Protein AF-A0A255U491-F1 (afdb_monomer)

Foldseek 3Di:
DDDPDPVPPPPPPPPPPPVPPPDPPPDDPVRLVVLLCCCPPVVDDLVVSCVVVVHDSVVNVVVVVD

Nearest PDB structures (foldseek):
  5cm3-assembly1_B  TM=8.439E-01  e=2.262E-01  Escherichia coli
  5ckt-assembly1_D  TM=8.224E-01  e=2.421E-01  Escherichia coli
  5cm3-assembly1_A  TM=8.499E-01  e=2.968E-01  Escherichia coli
  7bbq-assembly1_A-2  TM=7.959E-01  e=2.113E-01  Escherichia coli K-12
  2h27-assembly2_D  TM=7.563E-01  e=4.167E-01  Escherichia coli K-12

Radius of gyration: 21.9 Å; Cα contacts (8 Å, |Δi|>4): 26; chains: 1; bounding box: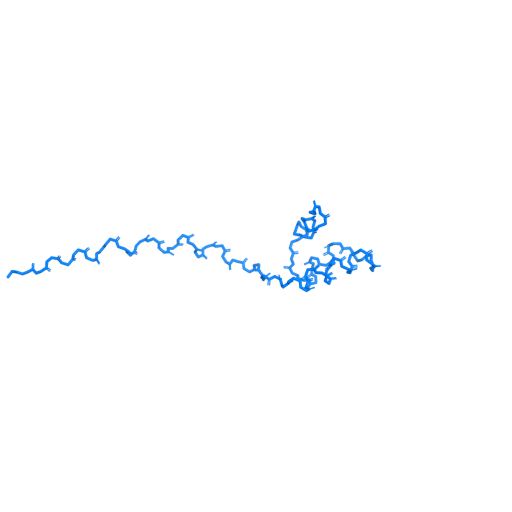 53×34×53 Å

Sequence (66 aa):
MGKENKNEVLKFQEPALQRKQSCIKRLSDDQKRMILHAHLVNGVSKAELARVFGIRRETIWRWIST

Structure (mmCIF, N/CA/C/O backbone):
data_AF-A0A255U491-F1
#
_entry.id   AF-A0A255U491-F1
#
loop_
_atom_site.group_PDB
_atom_site.id
_atom_site.type_symbol
_atom_site.label_atom_id
_atom_site.label_alt_id
_atom_site.label_comp_id
_atom_site.label_asym_id
_atom_site.label_entity_id
_atom_site.label_seq_id
_atom_site.pdbx_PDB_ins_code
_atom_site.Cartn_x
_atom_site.Cartn_y
_atom_site.Cartn_z
_atom_site.occupancy
_atom_site.B_iso_or_equiv
_atom_site.auth_seq_id
_atom_site.auth_comp_id
_atom_site.auth_asym_id
_atom_site.auth_atom_id
_atom_site.pdbx_PDB_model_num
ATOM 1 N N . MET A 1 1 ? -38.635 26.506 47.813 1.00 42.44 1 MET A N 1
ATOM 2 C CA . MET A 1 1 ? -38.937 25.716 46.598 1.00 42.44 1 MET A CA 1
ATOM 3 C C . MET A 1 1 ? -38.062 26.285 45.490 1.00 42.44 1 MET A C 1
ATOM 5 O O . MET A 1 1 ? -38.279 27.419 45.110 1.00 42.44 1 MET A O 1
ATOM 9 N N . GLY A 1 2 ? -36.920 25.731 45.095 1.00 46.47 2 GLY A N 1
ATOM 10 C CA .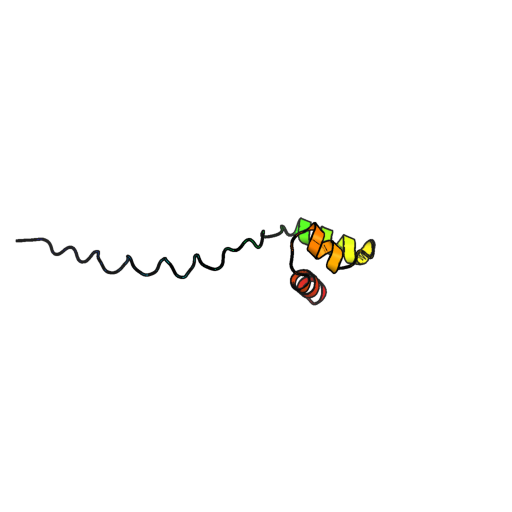 GLY A 1 2 ? -36.606 24.338 44.783 1.00 46.47 2 GLY A CA 1
ATOM 11 C C . GLY A 1 2 ? -36.211 24.323 43.301 1.00 46.47 2 GLY A C 1
ATOM 12 O O . GLY A 1 2 ? -37.028 23.976 42.467 1.00 46.47 2 GLY A O 1
ATOM 13 N N . LYS A 1 3 ? -35.025 24.866 42.980 1.00 49.47 3 LYS A N 1
ATOM 14 C CA . LYS A 1 3 ? -34.528 25.108 41.613 1.00 49.47 3 LYS A CA 1
ATOM 15 C C . LYS A 1 3 ? -34.386 23.778 40.865 1.00 49.47 3 LYS A C 1
ATOM 17 O O . LYS A 1 3 ? -33.496 22.994 41.183 1.00 49.47 3 LYS A O 1
ATOM 22 N N . GLU A 1 4 ? -35.250 23.540 39.884 1.00 51.34 4 GLU A N 1
ATOM 23 C CA . GLU A 1 4 ? -35.251 22.322 39.072 1.00 51.34 4 GLU A CA 1
ATOM 24 C C . GLU A 1 4 ? -34.102 22.360 38.060 1.00 51.34 4 GLU A C 1
ATOM 26 O O . GLU A 1 4 ? -34.157 22.959 36.985 1.00 51.34 4 GLU A O 1
ATOM 31 N N . ASN A 1 5 ? -33.015 21.729 38.482 1.00 51.12 5 ASN A N 1
ATOM 32 C CA . ASN A 1 5 ? -31.765 21.541 37.778 1.00 51.12 5 ASN A CA 1
ATOM 33 C C . ASN A 1 5 ? -31.956 20.479 36.679 1.00 51.12 5 ASN A C 1
ATOM 35 O O . ASN A 1 5 ? -31.673 19.307 36.884 1.00 51.12 5 ASN A O 1
ATOM 39 N N . LYS A 1 6 ? -32.456 20.862 35.497 1.00 49.00 6 LYS A N 1
ATOM 40 C CA . LYS A 1 6 ? -32.606 19.943 34.344 1.00 49.00 6 LYS A CA 1
ATOM 41 C C . LYS A 1 6 ? -31.281 19.712 33.594 1.00 49.00 6 LYS A C 1
ATOM 43 O O . LYS A 1 6 ? -31.260 19.580 32.373 1.00 49.00 6 LYS A O 1
ATOM 48 N N . ASN A 1 7 ? -30.164 19.663 34.323 1.00 51.16 7 ASN A N 1
ATOM 49 C CA . ASN A 1 7 ? -28.825 19.352 33.813 1.00 51.16 7 ASN A CA 1
ATOM 50 C C . ASN A 1 7 ? -28.567 17.830 33.860 1.00 51.16 7 ASN A C 1
ATOM 52 O O . ASN A 1 7 ? -27.557 17.377 34.382 1.00 51.16 7 ASN A O 1
ATOM 56 N N . GLU A 1 8 ? -29.506 17.015 33.374 1.00 50.41 8 GLU A N 1
ATOM 57 C CA . GLU A 1 8 ? -29.414 15.547 33.512 1.00 50.41 8 GLU A CA 1
ATOM 58 C C . GLU A 1 8 ? -29.614 14.776 32.198 1.00 50.41 8 GLU A C 1
ATOM 60 O O . GLU A 1 8 ? -29.656 13.551 32.196 1.00 50.41 8 GLU A O 1
ATOM 65 N N . VAL A 1 9 ? -29.645 15.461 31.047 1.00 49.41 9 VAL A N 1
ATOM 66 C CA . VAL A 1 9 ? -29.816 14.823 29.721 1.00 49.41 9 VAL A CA 1
AT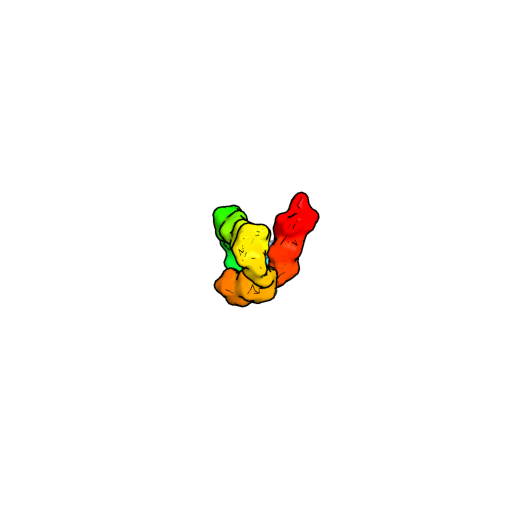OM 67 C C . VAL A 1 9 ? -28.593 15.028 28.816 1.00 49.41 9 VAL A C 1
ATOM 69 O O . VAL A 1 9 ? -28.706 15.164 27.605 1.00 49.41 9 VAL A O 1
ATOM 72 N N . LEU A 1 10 ? -27.387 15.064 29.387 1.00 49.03 10 LEU A N 1
ATOM 73 C CA . LEU A 1 10 ? -26.140 15.123 28.601 1.00 49.03 10 LEU A CA 1
ATOM 74 C C . LEU A 1 10 ? -25.123 14.028 28.951 1.00 49.03 10 LEU A C 1
ATOM 76 O O . LEU A 1 10 ? -24.045 13.997 28.373 1.00 49.03 10 LEU A O 1
ATOM 80 N N . LYS A 1 11 ? -25.453 13.087 29.846 1.00 50.25 11 LYS A N 1
ATOM 81 C CA . LYS A 1 11 ? -24.477 12.107 30.365 1.00 50.25 11 LYS A CA 1
ATOM 82 C C . LYS A 1 11 ? -24.497 10.716 29.720 1.00 50.25 11 LYS A C 1
ATOM 84 O O . LYS A 1 11 ? -23.888 9.800 30.258 1.00 50.25 11 LYS A O 1
ATOM 89 N N . PHE A 1 12 ? -25.145 10.532 28.568 1.00 49.22 12 PHE A N 1
ATOM 90 C CA . PHE A 1 12 ? -25.272 9.194 27.957 1.00 49.22 12 PHE A CA 1
ATOM 91 C C . PHE A 1 12 ? -24.822 9.064 26.493 1.00 49.22 12 PHE A C 1
ATOM 93 O O . PHE A 1 12 ? -25.029 8.012 25.894 1.00 49.22 12 PHE A O 1
ATOM 100 N N . GLN A 1 13 ? -24.142 10.060 25.914 1.00 48.84 13 GLN A N 1
ATOM 101 C CA . GLN A 1 13 ? -23.634 9.971 24.529 1.00 48.84 13 GLN A CA 1
ATOM 102 C C . GLN A 1 13 ? -22.136 9.657 24.391 1.00 48.84 13 GLN A C 1
ATOM 104 O O . GLN A 1 13 ? -21.608 9.693 23.284 1.00 48.84 13 GLN A O 1
ATOM 109 N N . GLU A 1 14 ? -21.435 9.290 25.464 1.00 50.62 14 GLU A N 1
ATOM 110 C CA . GLU A 1 14 ? -19.973 9.121 25.402 1.00 50.62 14 GLU A CA 1
ATOM 111 C C . GLU A 1 14 ? -19.395 7.690 25.275 1.00 50.62 14 GLU A C 1
ATOM 113 O O . GLU A 1 14 ? -18.210 7.592 24.950 1.00 50.62 14 GLU A O 1
ATOM 118 N N . PRO A 1 15 ? -20.117 6.551 25.390 1.00 45.00 15 PRO A N 1
ATOM 119 C CA . PRO A 1 15 ? -19.435 5.255 25.275 1.00 45.00 15 PRO A CA 1
ATOM 120 C C . PRO A 1 15 ? -19.302 4.713 23.837 1.00 45.00 15 PRO A C 1
ATOM 122 O O . PRO A 1 15 ? -18.576 3.738 23.625 1.00 45.00 15 PRO A O 1
ATOM 125 N N . ALA A 1 16 ? -19.959 5.303 22.830 1.00 46.97 16 ALA A N 1
ATOM 126 C CA . ALA A 1 16 ? -19.975 4.74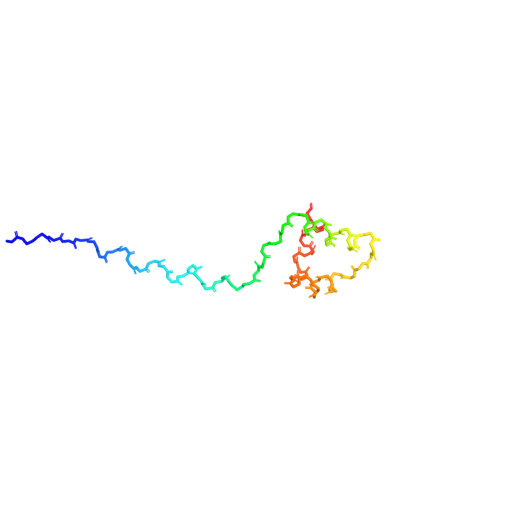1 21.470 1.00 46.97 16 ALA A CA 1
ATOM 127 C C . ALA A 1 16 ? -18.763 5.134 20.600 1.00 46.97 16 ALA A C 1
ATOM 129 O O . ALA A 1 16 ? -18.444 4.428 19.643 1.00 46.97 16 ALA A O 1
ATOM 130 N N . LEU A 1 17 ? -18.043 6.211 20.935 1.00 48.97 17 LEU A N 1
ATOM 131 C CA . LEU A 1 17 ? -16.902 6.683 20.134 1.00 48.97 17 LEU A CA 1
ATOM 132 C C . LEU A 1 17 ? -15.549 6.091 20.561 1.00 48.97 17 LEU A C 1
ATOM 134 O O . LEU A 1 17 ? -14.583 6.172 19.804 1.00 48.97 17 LEU A O 1
ATOM 138 N N . GLN A 1 18 ? -15.462 5.438 21.724 1.00 47.94 18 GLN A N 1
ATOM 139 C CA . GLN A 1 18 ? -14.185 4.912 22.234 1.00 47.94 18 GLN A CA 1
ATOM 140 C C . GLN A 1 18 ? -13.878 3.465 21.811 1.00 47.94 18 GLN A C 1
ATOM 142 O O . GLN A 1 18 ? -12.757 2.992 21.982 1.00 47.94 18 GLN A O 1
ATOM 147 N N . ARG A 1 19 ? -14.820 2.747 21.184 1.00 47.38 19 ARG A N 1
ATOM 148 C CA . ARG A 1 19 ? -14.674 1.306 20.888 1.00 47.38 19 ARG A CA 1
ATOM 149 C C . ARG A 1 19 ? -13.993 0.940 19.561 1.00 47.38 19 ARG A C 1
ATOM 151 O O . ARG A 1 19 ? -14.047 -0.219 19.159 1.00 47.38 19 ARG A O 1
ATOM 158 N N . LYS A 1 20 ? -13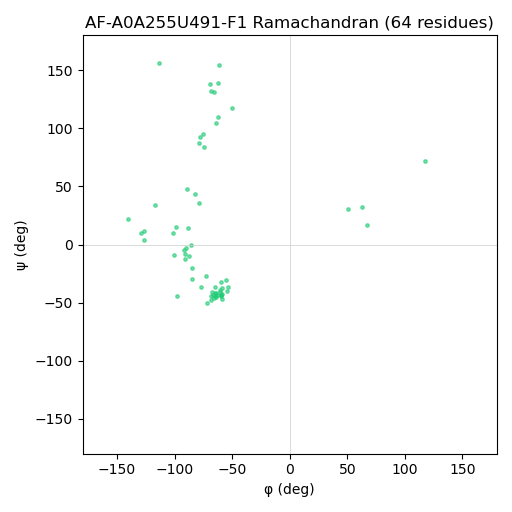.317 1.882 18.887 1.00 44.84 20 LYS A N 1
ATOM 159 C CA . LYS A 1 20 ? -12.451 1.587 17.720 1.00 44.84 20 LYS A CA 1
ATOM 160 C C . LYS A 1 20 ? -11.148 2.397 17.659 1.00 44.84 20 LYS A C 1
ATOM 162 O O . LYS A 1 20 ? -10.529 2.460 16.603 1.00 44.84 20 LYS A O 1
ATOM 167 N N . GLN A 1 21 ? -10.652 2.938 18.774 1.00 45.09 21 GLN A N 1
ATOM 168 C CA . GLN A 1 21 ? -9.239 3.354 18.863 1.00 45.09 21 GLN A CA 1
ATOM 169 C C . GLN A 1 21 ? -8.330 2.156 19.186 1.00 45.09 21 GLN A C 1
ATOM 171 O O . GLN A 1 21 ? -7.420 2.218 20.002 1.00 45.09 21 GLN A O 1
ATOM 176 N N . SER A 1 22 ? -8.568 1.027 18.521 1.00 45.47 22 SER A N 1
ATOM 177 C CA . SER A 1 22 ? -7.610 -0.071 18.477 1.00 45.47 22 SER A CA 1
ATOM 178 C C . SER A 1 22 ? -6.540 0.304 17.443 1.00 45.47 22 SER A C 1
ATOM 180 O O . SER A 1 22 ? -6.672 0.063 16.246 1.00 45.47 22 SER A O 1
ATOM 182 N N . CYS A 1 23 ? -5.526 1.018 17.937 1.00 49.34 23 CYS A N 1
ATOM 183 C CA . CYS A 1 23 ? -4.118 0.962 17.525 1.00 49.34 23 CYS A CA 1
ATOM 184 C C . CYS A 1 23 ? -3.728 1.082 16.034 1.00 49.34 23 CYS A C 1
ATOM 186 O O . CYS A 1 23 ? -2.654 0.619 15.652 1.00 49.34 23 CYS A O 1
ATOM 188 N N . ILE A 1 24 ? -4.477 1.803 15.193 1.00 55.59 24 ILE A N 1
ATOM 189 C CA . ILE A 1 24 ? -3.899 2.313 13.937 1.00 55.59 24 ILE A CA 1
ATOM 190 C C . ILE A 1 24 ? -3.058 3.544 14.291 1.00 55.59 24 ILE A C 1
ATOM 192 O O . ILE A 1 24 ? -3.584 4.656 14.369 1.00 55.59 24 ILE A O 1
ATOM 196 N N . LYS A 1 25 ? -1.751 3.358 14.534 1.00 63.44 25 LYS A N 1
ATOM 197 C CA . LYS A 1 25 ? -0.799 4.481 14.568 1.00 63.44 25 LYS A CA 1
ATOM 198 C C . LYS A 1 25 ? -1.015 5.296 13.290 1.00 63.44 25 LYS A C 1
ATOM 200 O O . LYS A 1 25 ? -0.859 4.771 12.187 1.00 63.44 25 LYS A O 1
ATOM 205 N N . ARG A 1 26 ? -1.423 6.563 13.425 1.00 69.69 26 ARG A N 1
ATOM 206 C CA . ARG A 1 26 ? -1.471 7.489 12.288 1.00 69.69 26 ARG A CA 1
ATOM 207 C C . ARG A 1 26 ? -0.037 7.681 11.812 1.00 69.69 26 ARG A C 1
ATOM 209 O O . ARG A 1 26 ? 0.741 8.350 12.479 1.00 69.69 26 ARG A O 1
ATOM 216 N N . LEU A 1 27 ? 0.305 7.046 10.696 1.00 76.69 27 LEU A N 1
ATOM 217 C CA . LEU A 1 27 ? 1.597 7.239 10.054 1.00 76.69 27 LEU A CA 1
ATOM 218 C C . LEU A 1 27 ? 1.676 8.654 9.489 1.00 76.69 27 LEU A C 1
ATOM 220 O O . LEU A 1 27 ? 0.755 9.098 8.789 1.00 76.69 27 LEU A O 1
ATOM 224 N N . SER A 1 28 ? 2.785 9.325 9.780 1.00 84.75 28 SER A N 1
ATOM 225 C CA . SER A 1 28 ? 3.121 10.618 9.189 1.00 84.75 28 SER A CA 1
ATOM 226 C C . SER A 1 28 ? 3.264 10.485 7.674 1.00 84.75 28 SER A C 1
ATOM 228 O O . SER A 1 28 ? 3.588 9.413 7.166 1.00 84.75 28 SER A O 1
ATOM 230 N N . ASP A 1 29 ? 3.045 11.578 6.945 1.00 84.88 29 ASP A N 1
ATOM 231 C CA . ASP A 1 29 ? 3.182 11.599 5.484 1.00 84.88 29 ASP A CA 1
ATOM 232 C C . ASP A 1 29 ? 4.563 11.107 5.015 1.00 84.88 29 ASP A C 1
ATOM 234 O O . ASP A 1 29 ? 4.668 10.292 4.101 1.00 84.88 29 ASP A O 1
ATOM 238 N N . ASP A 1 30 ? 5.607 11.507 5.739 1.00 86.69 30 ASP A N 1
ATOM 239 C CA . ASP A 1 30 ? 6.982 11.075 5.499 1.00 86.69 30 ASP A CA 1
ATOM 240 C C . ASP A 1 30 ? 7.147 9.547 5.610 1.00 86.69 30 ASP A C 1
ATOM 242 O O . ASP A 1 30 ? 7.698 8.900 4.723 1.00 86.69 30 ASP A O 1
ATOM 246 N N . GLN A 1 31 ? 6.531 8.929 6.625 1.00 86.31 31 GLN A N 1
ATOM 247 C CA . GLN A 1 31 ? 6.546 7.472 6.788 1.00 86.31 31 GLN A CA 1
ATOM 248 C C . GLN A 1 31 ? 5.811 6.764 5.647 1.00 86.31 31 GLN A C 1
ATOM 250 O O . GLN A 1 31 ? 6.247 5.704 5.200 1.00 86.31 31 GLN A O 1
ATOM 255 N N . LYS A 1 32 ? 4.711 7.338 5.144 1.00 87.62 32 LYS A N 1
ATOM 256 C CA . LYS A 1 32 ? 4.011 6.783 3.974 1.00 87.62 32 LYS A CA 1
ATOM 257 C C . LYS A 1 32 ? 4.905 6.833 2.740 1.00 87.62 32 LYS A C 1
ATOM 259 O O . LYS A 1 32 ? 5.015 5.827 2.041 1.00 87.62 32 LYS A O 1
ATOM 264 N N . ARG A 1 33 ? 5.579 7.965 2.508 1.00 88.94 33 ARG A N 1
ATOM 265 C CA . ARG A 1 33 ? 6.547 8.122 1.414 1.00 88.94 33 ARG A CA 1
ATOM 266 C C . ARG A 1 33 ? 7.700 7.132 1.531 1.00 88.94 33 ARG A C 1
ATOM 268 O O . ARG A 1 33 ? 8.018 6.485 0.539 1.00 88.94 33 ARG A O 1
ATOM 275 N N . MET A 1 34 ? 8.250 6.926 2.727 1.00 90.06 34 MET A N 1
ATOM 276 C CA . MET A 1 34 ? 9.276 5.903 2.960 1.00 90.06 34 MET A CA 1
ATOM 277 C C . MET A 1 34 ? 8.787 4.495 2.605 1.00 90.06 34 MET A C 1
ATOM 279 O O . MET A 1 34 ? 9.489 3.762 1.913 1.00 90.06 34 MET A O 1
ATOM 283 N N . ILE A 1 35 ? 7.581 4.113 3.040 1.00 89.12 35 ILE A N 1
ATOM 284 C CA . ILE A 1 35 ? 7.000 2.790 2.753 1.00 89.12 35 ILE A CA 1
ATOM 285 C C . ILE A 1 35 ? 6.779 2.607 1.245 1.00 89.12 35 ILE A C 1
ATOM 287 O O . ILE A 1 35 ? 7.097 1.552 0.694 1.00 89.12 35 ILE A O 1
ATOM 291 N N . LEU A 1 36 ? 6.263 3.634 0.567 1.00 88.31 36 LEU A N 1
ATOM 292 C CA . LEU A 1 36 ? 6.064 3.615 -0.882 1.00 88.31 36 LEU A CA 1
ATOM 293 C C . LEU A 1 36 ? 7.395 3.533 -1.633 1.00 88.31 36 LEU A C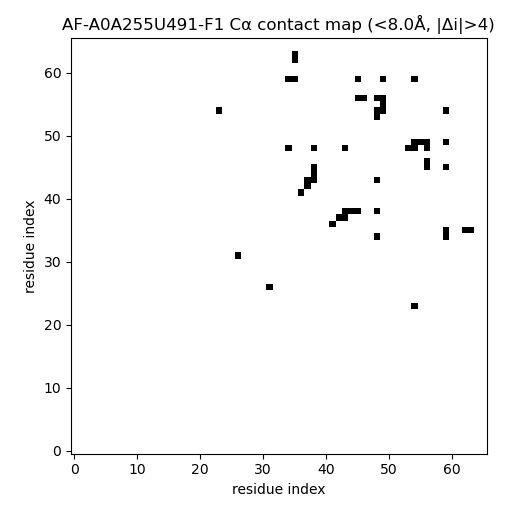 1
ATOM 295 O O . LEU A 1 36 ? 7.527 2.709 -2.531 1.00 88.31 36 LEU A O 1
ATOM 299 N N . HIS A 1 37 ? 8.397 4.313 -1.231 1.00 90.75 37 HIS A N 1
ATOM 300 C CA . HIS A 1 37 ? 9.734 4.281 -1.820 1.00 90.75 37 HIS A CA 1
ATOM 301 C C . HIS A 1 37 ? 10.421 2.925 -1.597 1.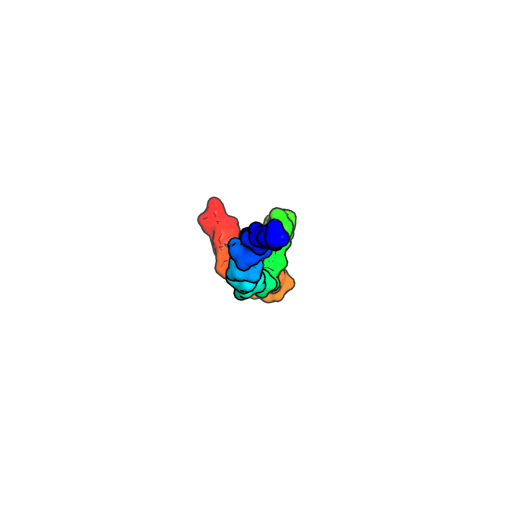00 90.75 37 HIS A C 1
ATOM 303 O O . HIS A 1 37 ? 11.017 2.363 -2.513 1.00 90.75 37 HIS A O 1
ATOM 309 N N . ALA A 1 38 ? 10.294 2.335 -0.406 1.00 89.62 38 ALA A N 1
ATOM 310 C CA . ALA A 1 38 ? 10.793 0.990 -0.129 1.00 89.62 38 ALA A CA 1
ATOM 311 C C . ALA A 1 38 ? 10.135 -0.062 -1.039 1.00 89.62 38 ALA A C 1
ATOM 313 O O . ALA A 1 38 ? 10.809 -0.958 -1.542 1.00 89.62 38 ALA A O 1
ATOM 314 N N . HIS A 1 39 ? 8.835 0.065 -1.306 1.00 90.19 39 HIS A N 1
ATOM 315 C CA . HIS A 1 39 ? 8.153 -0.848 -2.216 1.00 90.19 39 HIS A CA 1
ATOM 316 C C . HIS A 1 39 ? 8.549 -0.636 -3.685 1.00 90.19 39 HIS A C 1
ATOM 318 O O . HIS A 1 39 ? 8.878 -1.601 -4.369 1.00 90.19 39 HIS A O 1
ATOM 324 N N . LEU A 1 40 ? 8.504 0.610 -4.164 1.00 86.62 40 LEU A N 1
ATOM 325 C CA . LEU A 1 40 ? 8.674 0.955 -5.579 1.00 86.62 40 LEU A CA 1
ATOM 326 C C . LEU A 1 40 ? 10.137 0.917 -6.030 1.00 86.62 40 LEU A C 1
ATOM 328 O O . LEU A 1 40 ? 10.408 0.512 -7.154 1.00 86.62 40 LEU A O 1
ATOM 332 N N . VAL A 1 41 ? 11.071 1.324 -5.167 1.00 89.19 41 VAL A N 1
ATOM 333 C CA . VAL A 1 41 ? 12.497 1.442 -5.516 1.00 89.19 41 VAL A CA 1
ATOM 334 C C . VAL A 1 41 ? 13.289 0.223 -5.066 1.00 89.19 41 VAL A C 1
ATOM 336 O O . VAL A 1 41 ? 14.091 -0.303 -5.827 1.00 89.19 41 VAL A O 1
ATOM 339 N N . ASN A 1 42 ? 13.056 -0.258 -3.841 1.00 87.44 42 ASN A N 1
ATOM 340 C CA . ASN A 1 42 ? 13.809 -1.391 -3.289 1.00 87.44 42 ASN A CA 1
ATOM 341 C C . ASN A 1 42 ? 13.132 -2.744 -3.571 1.00 87.44 42 ASN A C 1
ATOM 343 O O . ASN A 1 42 ? 13.674 -3.786 -3.212 1.00 87.44 42 ASN A O 1
ATOM 347 N N . GLY A 1 43 ? 11.933 -2.750 -4.167 1.00 87.62 43 GLY A N 1
ATOM 348 C CA . GLY A 1 43 ? 11.195 -3.978 -4.469 1.00 87.62 43 GLY A CA 1
ATOM 349 C C . GLY A 1 43 ? 10.702 -4.732 -3.229 1.00 87.62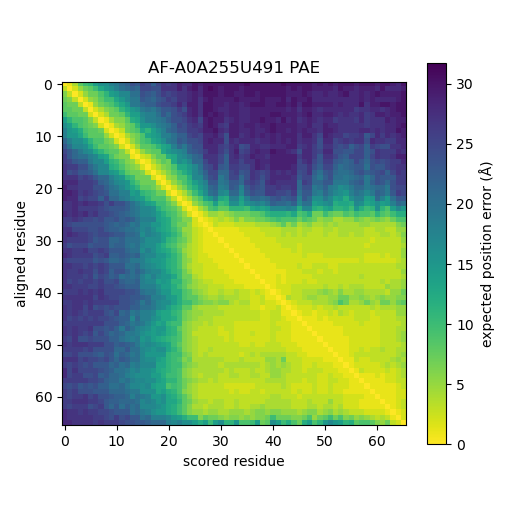 43 GLY A C 1
ATOM 350 O O . GLY A 1 43 ? 10.351 -5.909 -3.320 1.00 87.62 43 GLY A O 1
ATOM 351 N N . VAL A 1 44 ? 10.666 -4.089 -2.055 1.00 89.25 44 VAL A N 1
ATOM 352 C CA . VAL A 1 44 ? 10.257 -4.757 -0.813 1.00 89.25 44 VAL A CA 1
ATOM 353 C C . VAL A 1 44 ? 8.788 -5.154 -0.906 1.00 89.25 44 VAL A C 1
ATOM 355 O O . VAL A 1 44 ? 7.922 -4.346 -1.242 1.00 89.25 44 VAL A O 1
ATOM 358 N N . SER A 1 45 ? 8.471 -6.401 -0.568 1.00 88.81 45 SER A N 1
ATOM 359 C CA . SER A 1 45 ? 7.093 -6.889 -0.603 1.00 88.81 45 SER A CA 1
ATOM 360 C C . SER A 1 45 ? 6.183 -6.125 0.360 1.00 88.81 45 SER A C 1
ATOM 362 O O . SER A 1 45 ? 6.516 -5.899 1.524 1.00 88.81 45 SER A O 1
ATOM 364 N N . LYS A 1 46 ? 4.959 -5.814 -0.089 1.00 86.56 46 LYS A N 1
ATOM 365 C CA . LYS A 1 46 ? 3.942 -5.126 0.731 1.00 86.56 46 LYS A CA 1
ATOM 366 C C . LYS A 1 46 ? 3.646 -5.867 2.045 1.00 86.56 46 LYS A C 1
ATOM 368 O O . LYS A 1 46 ? 3.282 -5.235 3.027 1.00 86.56 46 LYS A O 1
ATOM 373 N N . ALA A 1 47 ? 3.776 -7.198 2.055 1.00 88.06 47 ALA A N 1
ATOM 374 C CA . ALA A 1 47 ? 3.590 -8.029 3.246 1.00 88.06 47 ALA A CA 1
ATOM 375 C C . ALA A 1 47 ? 4.679 -7.795 4.305 1.00 88.06 47 ALA A C 1
ATOM 377 O O . ALA A 1 47 ? 4.361 -7.687 5.486 1.00 88.06 47 ALA A O 1
ATOM 378 N N . GLU A 1 48 ? 5.938 -7.650 3.885 1.00 88.69 48 GLU A N 1
ATOM 379 C CA . GLU A 1 48 ? 7.036 -7.335 4.801 1.00 88.69 48 GLU A CA 1
ATOM 380 C C . GLU A 1 48 ? 6.879 -5.913 5.346 1.00 88.69 48 GLU A C 1
ATOM 382 O O . GLU A 1 48 ? 6.934 -5.706 6.551 1.00 88.69 48 GLU A O 1
ATOM 387 N N . LEU A 1 49 ? 6.553 -4.937 4.491 1.00 87.81 49 LEU A N 1
ATOM 388 C CA . LEU A 1 49 ? 6.290 -3.561 4.933 1.00 87.81 49 LEU A CA 1
ATOM 389 C C . LEU A 1 49 ? 5.115 -3.487 5.918 1.00 87.81 49 LEU A C 1
ATOM 391 O O . LEU A 1 49 ? 5.189 -2.790 6.926 1.00 87.81 49 LEU A O 1
ATOM 395 N N . ALA A 1 50 ? 4.046 -4.244 5.669 1.00 87.81 50 ALA A N 1
ATOM 396 C CA . ALA A 1 50 ? 2.924 -4.366 6.592 1.00 87.81 50 ALA A CA 1
ATOM 397 C C . ALA A 1 50 ? 3.361 -4.908 7.964 1.00 87.81 50 ALA A C 1
ATOM 399 O O . ALA A 1 50 ? 2.943 -4.375 8.994 1.00 87.81 50 ALA A O 1
ATOM 400 N N . ARG A 1 51 ? 4.236 -5.921 7.981 1.00 87.31 51 ARG A N 1
ATOM 401 C CA . ARG A 1 51 ? 4.771 -6.518 9.211 1.00 87.31 51 ARG A CA 1
ATOM 402 C C . ARG A 1 51 ? 5.704 -5.565 9.961 1.00 87.31 51 ARG A C 1
ATOM 404 O O . ARG A 1 51 ? 5.526 -5.378 11.159 1.00 87.31 51 ARG A O 1
ATOM 411 N N . VAL A 1 52 ? 6.645 -4.937 9.258 1.00 86.50 52 VAL A N 1
ATOM 412 C CA . VAL A 1 52 ? 7.654 -4.025 9.826 1.00 86.50 52 VAL A CA 1
ATOM 413 C C . VAL A 1 52 ? 7.013 -2.760 10.395 1.00 86.50 52 VAL A C 1
ATOM 415 O O . VAL A 1 52 ? 7.327 -2.351 11.509 1.00 86.50 52 VAL A O 1
ATOM 418 N N . PHE A 1 53 ? 6.089 -2.146 9.654 1.00 82.44 53 PHE A N 1
ATOM 419 C CA . PHE A 1 53 ? 5.445 -0.894 10.064 1.00 82.44 53 PHE A CA 1
ATOM 420 C C . PHE A 1 53 ? 4.162 -1.108 10.879 1.00 82.44 53 PHE A C 1
ATOM 422 O O . PHE A 1 53 ? 3.550 -0.137 11.325 1.00 82.44 53 PHE A O 1
ATOM 429 N N . GLY A 1 54 ? 3.742 -2.362 11.081 1.00 84.38 54 GLY A N 1
ATOM 430 C CA . GLY A 1 54 ? 2.532 -2.699 11.832 1.00 84.38 54 GLY A CA 1
ATOM 431 C C . GLY A 1 54 ? 1.254 -2.160 11.187 1.00 84.38 54 GLY A C 1
ATOM 432 O O . GLY A 1 54 ? 0.313 -1.785 11.887 1.00 84.38 54 GLY A O 1
ATOM 433 N N . ILE A 1 55 ? 1.218 -2.082 9.855 1.00 85.44 55 ILE A N 1
ATOM 434 C CA . ILE A 1 55 ? 0.063 -1.585 9.102 1.00 85.44 55 ILE A CA 1
ATOM 435 C C . ILE A 1 55 ? -0.578 -2.676 8.267 1.00 85.44 55 ILE A C 1
ATOM 437 O O . ILE A 1 55 ? 0.048 -3.651 7.870 1.00 85.44 55 ILE A O 1
ATOM 441 N N . ARG A 1 56 ? -1.858 -2.496 7.946 1.00 83.81 56 ARG A N 1
ATOM 442 C CA . ARG A 1 56 ? -2.557 -3.425 7.060 1.00 83.81 56 ARG A CA 1
ATOM 443 C C . ARG A 1 56 ? -2.014 -3.303 5.641 1.00 83.81 56 ARG A C 1
ATOM 445 O O . ARG A 1 56 ? -1.862 -2.200 5.117 1.00 83.81 56 ARG A 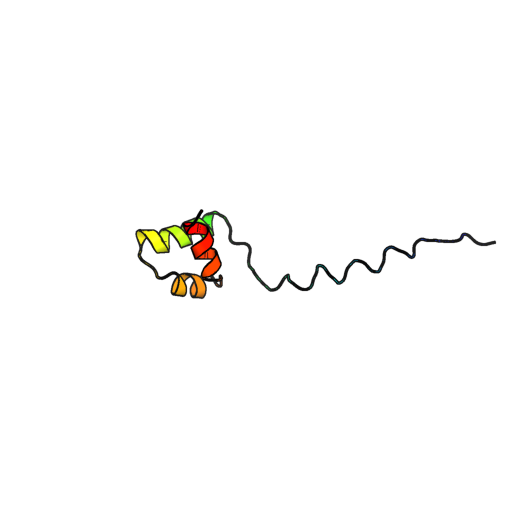O 1
ATOM 452 N N . ARG A 1 57 ? -1.823 -4.446 4.979 1.00 85.00 57 ARG A N 1
ATOM 453 C CA . ARG A 1 57 ? -1.437 -4.515 3.559 1.00 85.00 57 ARG A CA 1
ATOM 454 C C . ARG A 1 57 ? -2.391 -3.718 2.659 1.00 85.00 57 ARG A C 1
ATOM 456 O O . ARG A 1 57 ? -1.951 -3.085 1.705 1.00 85.00 57 ARG A O 1
ATOM 463 N N . GLU A 1 58 ? -3.682 -3.721 2.990 1.00 86.88 58 GLU A N 1
ATOM 464 C CA . GLU A 1 58 ? -4.727 -2.953 2.297 1.00 86.88 58 GLU A CA 1
ATOM 465 C C . GLU A 1 58 ? -4.473 -1.441 2.326 1.00 86.88 58 GLU A C 1
ATOM 467 O O . GLU A 1 58 ? -4.822 -0.737 1.383 1.00 86.88 58 GLU A O 1
ATOM 472 N N . THR A 1 59 ? -3.850 -0.930 3.392 1.00 85.50 59 THR A N 1
ATOM 473 C CA . THR A 1 59 ? -3.495 0.487 3.515 1.00 85.50 59 THR A CA 1
ATOM 474 C C . THR A 1 59 ? -2.428 0.867 2.491 1.00 85.50 59 THR A C 1
ATOM 476 O O . THR A 1 59 ? -2.567 1.882 1.817 1.00 85.50 59 THR A O 1
ATOM 479 N N . ILE A 1 60 ? -1.410 0.018 2.319 1.00 86.25 60 ILE A N 1
ATOM 480 C CA . ILE A 1 60 ? -0.350 0.213 1.318 1.00 86.25 60 ILE A CA 1
ATOM 481 C C . ILE A 1 60 ? -0.938 0.138 -0.095 1.00 86.25 60 ILE A C 1
ATOM 483 O O . ILE A 1 60 ? -0.597 0.943 -0.955 1.00 86.25 60 ILE A O 1
ATOM 487 N N . TRP A 1 61 ? -1.854 -0.806 -0.332 1.00 86.62 61 TRP A N 1
ATOM 488 C CA . TRP A 1 61 ? -2.571 -0.919 -1.605 1.00 86.62 61 TRP A CA 1
ATOM 489 C C . TRP A 1 61 ? -3.365 0.349 -1.935 1.00 86.62 61 TRP A C 1
ATOM 491 O O . TRP A 1 61 ? -3.281 0.847 -3.054 1.00 86.62 61 TRP A O 1
ATOM 501 N N . ARG A 1 62 ? -4.071 0.910 -0.946 1.00 85.25 62 ARG A N 1
ATOM 502 C CA . ARG A 1 62 ? -4.815 2.167 -1.103 1.00 85.25 62 ARG A CA 1
ATOM 503 C C . ARG A 1 62 ? -3.932 3.343 -1.510 1.00 85.25 62 ARG A C 1
ATOM 505 O O . ARG A 1 62 ? -4.375 4.153 -2.309 1.00 85.25 62 ARG A O 1
ATOM 512 N N . TRP A 1 63 ? -2.710 3.431 -0.988 1.00 85.88 63 TRP A N 1
ATOM 513 C CA . TRP A 1 63 ? -1.788 4.517 -1.336 1.00 85.88 63 TRP A CA 1
ATOM 514 C C . TRP A 1 63 ? -1.207 4.414 -2.743 1.00 85.88 63 TRP A C 1
ATOM 516 O O . TRP A 1 63 ? -0.830 5.430 -3.298 1.00 85.88 63 TRP A O 1
ATOM 526 N N . ILE A 1 64 ? -1.100 3.203 -3.293 1.00 81.38 64 ILE A N 1
ATOM 527 C CA . ILE A 1 64 ? -0.570 2.985 -4.649 1.00 81.38 64 ILE A CA 1
ATOM 528 C C . ILE A 1 64 ? -1.673 3.150 -5.700 1.00 81.38 64 ILE A C 1
ATOM 530 O O . ILE A 1 64 ? -1.395 3.512 -6.833 1.00 81.38 64 ILE A O 1
ATOM 534 N N . SER A 1 65 ? -2.919 2.851 -5.328 1.00 77.19 65 SER A N 1
ATOM 535 C CA . SER A 1 65 ? -4.085 2.957 -6.210 1.00 77.19 65 SER A CA 1
ATOM 536 C C . SER A 1 65 ? -4.715 4.360 -6.249 1.00 77.19 65 SER A C 1
ATOM 538 O O . SER A 1 65 ? -5.736 4.517 -6.916 1.00 77.19 65 SER A O 1
ATOM 540 N N . THR A 1 66 ? -4.176 5.325 -5.497 1.00 60.00 66 THR A N 1
ATOM 541 C CA . THR A 1 66 ? -4.580 6.744 -5.507 1.00 60.00 66 THR A CA 1
ATOM 542 C C . THR A 1 66 ? -3.619 7.514 -6.391 1.00 60.00 66 THR A C 1
ATOM 544 O O . THR A 1 66 ? -4.105 8.360 -7.167 1.00 60.00 66 THR A O 1
#

Solvent-accessible surface area (backbone atoms only — not comparable to full-atom values): 4452 Å² total; per-residue (Å²): 140,79,84,82,76,81,85,74,87,76,86,80,81,70,75,78,77,66,81,71,78,74,76,74,77,81,72,51,70,66,57,50,51,51,55,49,46,39,34,75,73,69,62,45,54,59,67,57,52,17,63,76,71,71,43,60,52,67,58,58,50,53,67,73,76,103

pLDDT: mean 71.67, std 18.29, range [42.44, 90.75]

Secondary structure (DSSP, 8-state):
--------SSSSSSSSSSTT-S------HHHHHHHHHHHHTT---HHHHHHHHT--HHHHHHHH--

Mean predicted aligned error: 13.8 Å